Protein AF-A0A2D2GZ83-F1 (afdb_monomer_lite)

Foldseek 3Di:
DCQLAAKWKWWWQWDDPDPLRPDDIFIWMWGDDPFKIFIAGPVPPPDPPDHGQWIFGADPQFWDWIDGPPDPWIKIWGDDRQKTKIWTDDDPVCVVVVNDGIIIIIIGGPDPPPD

Structure (mmCIF, N/CA/C/O backbone):
data_AF-A0A2D2GZ83-F1
#
_entry.id   AF-A0A2D2GZ83-F1
#
loop_
_atom_site.group_PDB
_atom_site.id
_atom_site.type_symbol
_atom_site.label_atom_id
_atom_site.label_alt_id
_atom_site.label_comp_id
_atom_site.label_asym_id
_atom_site.label_entity_id
_atom_site.label_seq_id
_atom_site.pdbx_PDB_ins_code
_atom_site.Cartn_x
_atom_site.Cartn_y
_atom_site.Cartn_z
_atom_site.occupancy
_atom_site.B_iso_or_equiv
_atom_site.auth_seq_id
_atom_site.auth_comp_id
_atom_site.auth_asym_id
_atom_site.auth_atom_id
_atom_site.pdbx_PDB_model_num
ATOM 1 N N . MET A 1 1 ? -9.377 -3.705 14.916 1.00 64.06 1 MET A N 1
ATOM 2 C CA . MET A 1 1 ? -8.469 -3.242 13.836 1.00 64.06 1 MET A CA 1
ATOM 3 C C . MET A 1 1 ? -8.570 -1.742 13.522 1.00 64.06 1 MET A C 1
ATOM 5 O O . MET A 1 1 ? -7.793 -1.259 12.711 1.00 64.06 1 MET A O 1
ATOM 9 N N . ALA A 1 2 ? -9.429 -0.973 14.209 1.00 75.31 2 ALA A N 1
ATOM 10 C CA . ALA A 1 2 ? -9.688 0.436 13.897 1.00 75.31 2 ALA A CA 1
ATOM 11 C C . ALA A 1 2 ? -8.463 1.377 13.915 1.00 75.31 2 ALA A C 1
ATOM 13 O O . ALA A 1 2 ? -8.507 2.421 13.271 1.00 75.31 2 ALA A O 1
ATOM 14 N N . ARG A 1 3 ? -7.358 1.019 14.596 1.00 88.25 3 ARG A N 1
ATOM 15 C CA . ARG A 1 3 ? -6.175 1.896 14.726 1.00 88.25 3 ARG A CA 1
ATOM 16 C C . ARG A 1 3 ? -5.584 2.331 13.381 1.00 88.25 3 ARG A C 1
ATOM 18 O O . ARG A 1 3 ? -5.092 3.448 13.269 1.00 88.25 3 ARG A O 1
ATOM 25 N N . PHE A 1 4 ? -5.647 1.450 12.384 1.00 92.62 4 PHE A N 1
ATOM 26 C CA . PHE A 1 4 ? -5.091 1.675 11.050 1.00 92.62 4 PHE A CA 1
ATOM 27 C C . PHE A 1 4 ? -6.126 2.144 10.033 1.00 92.62 4 PHE A C 1
ATOM 29 O O . PHE A 1 4 ? -5.777 2.372 8.881 1.00 92.62 4 PHE A O 1
ATOM 36 N N . ASN A 1 5 ? -7.396 2.277 10.427 1.00 92.81 5 ASN A N 1
ATOM 37 C CA . ASN A 1 5 ? -8.435 2.719 9.508 1.00 92.81 5 ASN A CA 1
ATOM 38 C C . ASN A 1 5 ? -8.124 4.134 9.006 1.00 92.81 5 ASN A C 1
ATOM 40 O O . ASN A 1 5 ? -7.738 5.015 9.776 1.00 92.81 5 ASN A O 1
ATOM 44 N N . GLY A 1 6 ? -8.339 4.376 7.720 1.00 92.06 6 GLY A N 1
ATOM 45 C CA . GLY A 1 6 ? -8.116 5.685 7.124 1.00 92.06 6 GLY A CA 1
ATOM 46 C C . GLY A 1 6 ? -7.632 5.609 5.690 1.00 92.06 6 GLY A C 1
ATOM 47 O O . GLY A 1 6 ? -7.607 4.548 5.064 1.00 92.06 6 GLY A O 1
ATOM 48 N N . LEU A 1 7 ? -7.263 6.775 5.172 1.00 93.25 7 LEU A N 1
ATOM 49 C CA . LEU A 1 7 ? -6.671 6.912 3.855 1.00 93.25 7 LEU A CA 1
ATOM 50 C C . LEU A 1 7 ? -5.184 7.215 4.003 1.00 93.25 7 LEU A C 1
ATOM 52 O O . LEU A 1 7 ? -4.804 8.096 4.768 1.00 93.25 7 LEU A O 1
ATOM 56 N N . TYR A 1 8 ? -4.360 6.513 3.241 1.00 94.94 8 TYR A N 1
ATOM 57 C CA . TYR A 1 8 ? -2.934 6.773 3.117 1.00 94.94 8 TYR A CA 1
ATOM 58 C C . TYR A 1 8 ? -2.656 7.158 1.672 1.00 94.94 8 TYR A C 1
ATOM 60 O O . TYR A 1 8 ? -3.128 6.487 0.756 1.00 94.94 8 TYR A O 1
ATOM 68 N N . GLN A 1 9 ? -1.902 8.227 1.456 1.00 94.81 9 GLN A N 1
ATOM 69 C CA . GLN A 1 9 ? -1.480 8.660 0.130 1.00 94.81 9 GLN A CA 1
ATOM 70 C C . GLN A 1 9 ? 0.024 8.497 -0.002 1.00 94.81 9 GLN A C 1
ATOM 72 O O . GLN A 1 9 ? 0.782 8.782 0.924 1.00 94.81 9 GLN A O 1
ATOM 77 N N . GLY A 1 10 ? 0.452 8.037 -1.168 1.00 94.12 10 GLY A N 1
ATOM 78 C CA . GLY A 1 10 ? 1.837 7.692 -1.389 1.00 94.12 10 GLY A CA 1
ATOM 79 C C . GLY A 1 10 ? 2.203 7.534 -2.845 1.00 94.12 10 GLY A C 1
ATOM 80 O O . GLY A 1 10 ? 1.527 8.040 -3.744 1.00 94.12 10 GLY A O 1
ATOM 81 N N . GLN A 1 11 ?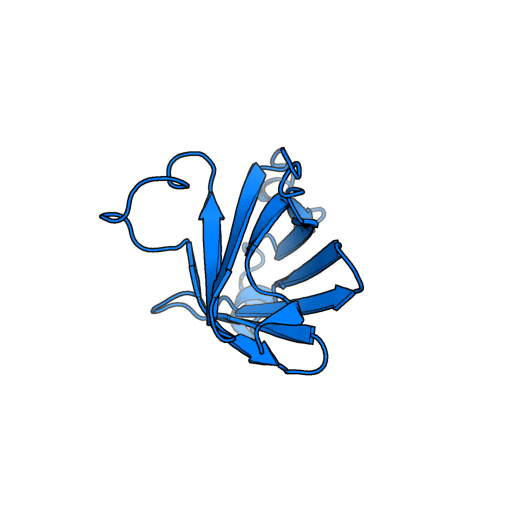 3.288 6.806 -3.062 1.00 93.56 11 GLN A N 1
ATOM 82 C CA . GLN A 1 11 ? 3.832 6.521 -4.375 1.00 93.56 11 GLN A CA 1
ATOM 83 C C . GLN A 1 11 ? 4.065 5.024 -4.561 1.00 93.56 11 GLN A C 1
ATOM 85 O O . GLN A 1 11 ? 4.542 4.336 -3.661 1.00 93.56 11 GLN A O 1
ATOM 90 N N . GLN A 1 12 ? 3.742 4.548 -5.758 1.00 91.50 12 GLN A N 1
ATOM 91 C CA . GLN A 1 12 ? 4.253 3.321 -6.340 1.00 91.50 12 GLN A CA 1
ATOM 92 C C . GLN A 1 12 ? 5.557 3.669 -7.056 1.00 91.50 12 GLN A C 1
ATOM 94 O O . GLN A 1 12 ? 5.559 4.396 -8.047 1.00 91.50 12 GLN A O 1
ATOM 99 N N . ILE A 1 13 ? 6.657 3.156 -6.536 1.00 90.69 13 ILE A N 1
ATOM 100 C CA . ILE A 1 13 ? 8.017 3.412 -6.983 1.00 90.69 13 ILE A CA 1
ATOM 101 C C . ILE A 1 13 ? 8.497 2.145 -7.694 1.00 90.69 13 ILE A C 1
ATOM 103 O O . ILE A 1 13 ? 8.534 1.085 -7.062 1.00 90.69 13 ILE A O 1
ATOM 107 N N . PRO A 1 14 ? 8.839 2.199 -8.988 1.00 87.69 14 PRO A N 1
ATOM 108 C CA . PRO A 1 14 ? 9.409 1.041 -9.655 1.00 87.69 14 PRO A CA 1
ATOM 109 C C . PRO A 1 14 ? 10.788 0.708 -9.082 1.00 87.69 14 PRO A C 1
ATOM 111 O O . PRO A 1 14 ? 11.597 1.584 -8.782 1.00 87.69 14 PRO A O 1
ATOM 114 N N . VAL A 1 15 ? 11.041 -0.587 -8.938 1.00 82.00 15 VAL A N 1
ATOM 115 C CA . VAL A 1 15 ? 12.286 -1.161 -8.442 1.00 82.00 15 VAL A CA 1
ATOM 116 C C . VAL A 1 15 ? 12.815 -2.098 -9.520 1.00 82.00 15 VAL A C 1
ATOM 118 O O . VAL A 1 15 ? 12.172 -3.084 -9.880 1.00 82.00 15 VAL A O 1
ATOM 121 N N . GLY A 1 16 ? 13.979 -1.762 -10.066 1.00 74.81 16 GLY A N 1
ATOM 122 C CA . GLY A 1 16 ? 14.624 -2.518 -11.134 1.00 74.81 16 GLY A CA 1
ATOM 123 C C . GLY A 1 16 ? 15.520 -1.628 -11.987 1.00 74.81 16 GLY A C 1
ATOM 124 O O . GLY A 1 16 ? 15.301 -0.424 -12.099 1.00 74.81 16 GLY A O 1
ATOM 125 N N . THR A 1 17 ? 16.547 -2.221 -12.587 1.00 65.94 17 THR A N 1
ATOM 126 C CA . THR A 1 17 ? 17.507 -1.519 -13.456 1.00 65.94 17 THR A CA 1
ATOM 127 C C . THR A 1 17 ? 17.154 -1.621 -14.940 1.00 65.94 17 THR A C 1
ATOM 129 O O . THR A 1 17 ? 17.714 -0.883 -15.757 1.00 65.94 17 THR A O 1
ATOM 132 N N . ALA A 1 18 ? 16.211 -2.503 -15.288 1.00 67.00 18 ALA A N 1
ATOM 133 C CA . ALA A 1 18 ? 15.743 -2.709 -16.650 1.00 67.00 18 ALA A CA 1
ATOM 134 C C . ALA A 1 18 ? 15.070 -1.442 -17.211 1.00 67.00 18 ALA A C 1
ATOM 136 O O . ALA A 1 18 ? 14.427 -0.674 -16.490 1.00 67.00 18 ALA A O 1
ATOM 137 N N . ALA A 1 19 ? 15.242 -1.196 -18.512 1.00 64.75 19 ALA A N 1
ATOM 138 C CA . ALA A 1 19 ? 14.801 0.042 -19.159 1.00 64.75 19 ALA A CA 1
ATOM 139 C C . ALA A 1 19 ? 13.278 0.257 -19.067 1.00 64.75 19 ALA A C 1
ATOM 141 O O . ALA A 1 19 ? 12.822 1.384 -18.885 1.00 64.75 19 ALA A O 1
ATOM 142 N N . ASN A 1 20 ? 12.499 -0.828 -19.098 1.00 66.38 20 ASN A N 1
ATOM 143 C CA . ASN A 1 20 ? 11.046 -0.836 -18.894 1.00 66.38 20 ASN A CA 1
ATOM 144 C C . ASN A 1 20 ? 10.615 -0.430 -17.466 1.00 66.38 20 ASN A C 1
ATOM 146 O O . ASN A 1 20 ? 9.448 -0.080 -17.267 1.00 66.38 20 ASN A O 1
ATOM 150 N N . CYS A 1 21 ? 11.541 -0.431 -16.499 1.00 66.31 21 CYS A N 1
ATOM 151 C CA . CYS A 1 21 ? 11.307 -0.094 -15.091 1.00 66.31 21 CYS A CA 1
ATOM 152 C C . CYS A 1 21 ? 11.700 1.329 -14.720 1.00 66.31 21 CYS A C 1
ATOM 154 O O . CYS A 1 21 ? 11.376 1.780 -13.628 1.00 66.31 21 CYS A O 1
ATOM 156 N N . ARG A 1 22 ? 12.302 2.090 -15.638 1.00 62.91 22 ARG A N 1
ATOM 157 C CA . ARG A 1 22 ? 12.600 3.520 -15.445 1.00 62.91 22 ARG A CA 1
ATOM 158 C C . ARG A 1 22 ? 11.361 4.410 -15.606 1.00 62.91 22 ARG A C 1
ATOM 160 O O . ARG A 1 22 ? 11.450 5.515 -16.131 1.00 62.91 22 ARG A O 1
ATOM 167 N N . LYS A 1 23 ? 10.188 3.912 -15.212 1.00 69.44 23 LYS A N 1
ATOM 168 C CA . LYS A 1 23 ? 8.955 4.703 -15.207 1.00 69.44 23 LYS A CA 1
ATOM 169 C C . LYS A 1 23 ? 8.985 5.672 -14.029 1.00 69.44 23 LYS A C 1
ATOM 171 O O . LYS A 1 23 ? 9.602 5.396 -13.003 1.00 69.44 23 LYS A O 1
ATOM 176 N N . GLU A 1 24 ? 8.321 6.810 -14.174 1.00 80.19 24 GLU A N 1
ATOM 177 C CA . GLU A 1 24 ? 8.161 7.740 -13.060 1.00 80.19 24 GLU A CA 1
ATOM 178 C C . GLU A 1 24 ? 7.319 7.103 -11.941 1.00 80.19 24 GLU A C 1
ATOM 180 O O . GLU A 1 24 ? 6.397 6.332 -12.232 1.00 80.19 24 GLU A O 1
ATOM 185 N N . PRO A 1 25 ? 7.598 7.413 -10.662 1.00 85.19 25 PRO A N 1
ATOM 186 C CA . PRO A 1 25 ? 6.734 7.011 -9.565 1.00 85.19 25 PRO A CA 1
ATOM 187 C C . PRO A 1 25 ? 5.289 7.480 -9.777 1.00 85.19 25 PRO A C 1
ATOM 189 O O . PRO A 1 25 ? 5.032 8.627 -10.143 1.00 85.19 25 PRO A O 1
ATOM 192 N N . HIS A 1 26 ? 4.325 6.604 -9.502 1.00 85.12 26 HIS A N 1
ATOM 193 C CA . HIS A 1 26 ? 2.905 6.905 -9.668 1.00 85.12 26 HIS A CA 1
ATOM 194 C C . HIS A 1 26 ? 2.234 7.141 -8.322 1.00 85.12 26 HIS A C 1
ATOM 196 O O . HIS A 1 26 ? 2.420 6.369 -7.386 1.00 85.12 26 HIS A O 1
ATOM 202 N N . THR A 1 27 ? 1.399 8.175 -8.214 1.00 90.12 27 THR A N 1
ATOM 203 C CA . THR A 1 27 ? 0.632 8.396 -6.984 1.00 90.12 27 THR A CA 1
ATOM 204 C C . THR A 1 27 ? -0.383 7.275 -6.766 1.00 90.12 27 THR A C 1
ATOM 206 O O . THR A 1 27 ? -1.142 6.911 -7.673 1.00 90.12 27 THR A O 1
ATOM 209 N N . VAL A 1 28 ? -0.423 6.771 -5.536 1.00 91.19 28 VAL A N 1
ATOM 210 C CA . VAL A 1 28 ? -1.345 5.727 -5.086 1.00 91.19 28 VAL A CA 1
ATOM 211 C C . VAL A 1 28 ? -2.004 6.101 -3.764 1.00 91.19 28 VAL A C 1
ATOM 213 O O . VAL A 1 28 ? -1.494 6.921 -3.000 1.00 91.19 28 VAL A O 1
ATOM 216 N N . TRP A 1 29 ? -3.147 5.474 -3.502 1.00 93.25 29 TRP A N 1
ATOM 217 C CA . TRP A 1 29 ? -3.910 5.613 -2.272 1.00 93.25 29 TRP A CA 1
ATOM 218 C C . TRP A 1 29 ? -4.216 4.237 -1.707 1.00 93.25 29 TRP A C 1
ATOM 220 O O . TRP A 1 29 ? -4.668 3.353 -2.435 1.00 93.25 29 TRP A O 1
ATOM 230 N N . PHE A 1 30 ? -4.027 4.095 -0.403 1.00 93.62 30 PHE A N 1
ATOM 231 C CA . PHE A 1 30 ? -4.492 2.951 0.359 1.00 93.62 30 PHE A CA 1
ATOM 232 C C . PHE A 1 30 ? -5.693 3.381 1.180 1.00 93.62 30 PHE A C 1
ATOM 234 O O . PHE A 1 30 ? -5.622 4.356 1.930 1.00 93.62 30 PHE A O 1
ATOM 241 N N . ARG A 1 31 ? -6.794 2.653 1.055 1.00 93.50 31 ARG A N 1
ATOM 242 C CA . ARG A 1 31 ? -7.944 2.795 1.942 1.00 93.50 31 ARG A CA 1
ATOM 243 C C . ARG A 1 31 ? -7.990 1.595 2.863 1.00 93.50 31 ARG A C 1
ATOM 245 O O . ARG A 1 31 ? -8.062 0.468 2.387 1.00 93.50 31 ARG A O 1
ATOM 252 N N . ILE A 1 32 ? -7.977 1.855 4.163 1.00 93.81 32 ILE A N 1
ATOM 253 C CA . ILE A 1 32 ? -8.005 0.823 5.195 1.00 93.81 32 ILE A CA 1
ATOM 254 C C . ILE A 1 32 ? -9.301 0.948 5.975 1.00 93.81 32 ILE A C 1
ATOM 256 O O . ILE A 1 32 ? -9.610 2.020 6.507 1.00 93.81 32 ILE A O 1
ATOM 260 N N . ARG A 1 33 ? -10.062 -0.140 6.041 1.00 93.12 33 ARG A N 1
ATOM 261 C CA . ARG A 1 33 ? -11.306 -0.202 6.802 1.00 93.12 33 ARG A CA 1
ATOM 262 C C . ARG A 1 33 ? -11.499 -1.598 7.365 1.00 93.12 33 ARG A C 1
ATOM 264 O O . ARG A 1 33 ? -11.591 -2.563 6.620 1.00 93.12 33 ARG A O 1
ATOM 271 N N . ASP A 1 34 ? -11.564 -1.676 8.687 1.00 91.94 34 ASP A N 1
ATOM 272 C CA . ASP A 1 34 ? -11.901 -2.892 9.433 1.00 91.94 34 ASP A CA 1
ATOM 273 C C . ASP A 1 34 ? -10.956 -4.062 9.117 1.00 91.94 34 ASP A C 1
ATOM 275 O O . ASP A 1 34 ? -11.356 -5.217 9.052 1.00 91.94 34 ASP A O 1
ATOM 279 N N . GLY A 1 35 ? -9.671 -3.739 8.928 1.00 92.19 35 GLY A N 1
ATOM 280 C CA . GLY A 1 35 ? -8.633 -4.711 8.579 1.00 92.19 35 GLY A CA 1
ATOM 281 C C . GLY A 1 35 ? -8.537 -5.038 7.094 1.00 92.19 35 GLY A C 1
ATOM 282 O O . GLY A 1 35 ? -7.600 -5.724 6.708 1.00 92.19 35 GLY A O 1
ATOM 283 N N . LEU A 1 36 ? -9.442 -4.532 6.257 1.00 94.38 36 LEU A N 1
ATOM 284 C CA . LEU A 1 36 ? -9.346 -4.642 4.805 1.00 94.38 36 LEU A CA 1
ATOM 285 C C . LEU A 1 36 ? -8.552 -3.470 4.242 1.00 94.38 36 LEU A C 1
ATOM 287 O O . LEU A 1 36 ? -8.708 -2.333 4.696 1.00 94.38 36 LEU A O 1
ATOM 291 N N . VAL A 1 37 ? -7.728 -3.747 3.238 1.00 93.94 37 VAL A N 1
ATOM 292 C CA . VAL A 1 37 ? -6.930 -2.749 2.529 1.00 93.94 37 VAL A CA 1
ATOM 293 C C . VAL A 1 37 ? -7.316 -2.744 1.048 1.00 93.94 37 VAL A C 1
ATOM 295 O O . VAL A 1 37 ? -7.447 -3.796 0.424 1.00 93.94 37 VAL A O 1
ATOM 298 N N . GLU A 1 38 ? -7.466 -1.559 0.469 1.00 93.62 38 GLU A N 1
ATOM 299 C CA . GLU A 1 38 ? -7.639 -1.350 -0.970 1.00 93.62 38 GLU A CA 1
ATOM 300 C C . GLU A 1 38 ? -6.524 -0.439 -1.484 1.00 93.62 38 GLU A C 1
ATOM 302 O O . GLU A 1 38 ? -6.393 0.690 -1.011 1.00 93.62 38 GLU A O 1
ATOM 307 N N . LEU A 1 39 ? -5.765 -0.887 -2.482 1.00 91.81 39 LEU A N 1
ATOM 308 C CA . LEU A 1 39 ? -4.806 -0.069 -3.224 1.00 91.81 39 LEU A CA 1
ATOM 309 C C . LEU A 1 39 ? -5.465 0.488 -4.491 1.00 91.81 39 LEU A C 1
ATOM 311 O O . LEU A 1 39 ? -5.993 -0.256 -5.318 1.00 91.81 39 LEU A O 1
ATOM 315 N N . ARG A 1 40 ? -5.404 1.807 -4.677 1.00 89.38 40 ARG A N 1
ATOM 316 C CA . ARG A 1 40 ? -5.982 2.537 -5.814 1.00 89.38 40 ARG A CA 1
ATOM 317 C C . ARG A 1 40 ? -4.962 3.505 -6.416 1.00 89.38 40 ARG A C 1
ATOM 319 O O . ARG A 1 40 ? -4.090 4.013 -5.719 1.00 89.38 40 ARG A O 1
ATOM 326 N N . THR A 1 41 ? -5.089 3.806 -7.706 1.00 83.19 41 THR A N 1
ATOM 327 C CA . THR A 1 41 ? -4.286 4.835 -8.399 1.00 83.19 41 THR A CA 1
ATOM 328 C C . THR A 1 41 ? -5.071 6.143 -8.574 1.00 83.19 41 THR A C 1
ATOM 330 O O . THR A 1 41 ? -6.280 6.193 -8.338 1.00 83.19 41 THR A O 1
ATOM 333 N N . SER A 1 42 ? -4.388 7.219 -8.987 1.00 70.00 42 SER A N 1
ATOM 334 C CA . SER A 1 42 ? -4.915 8.603 -9.040 1.0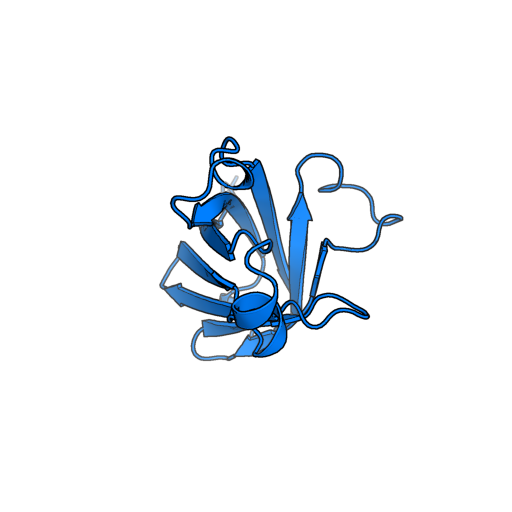0 70.00 42 SER A CA 1
ATOM 335 C C . SER A 1 42 ? -6.173 8.779 -9.863 1.00 70.00 42 SER A C 1
ATOM 337 O O . SER A 1 42 ? -7.086 9.491 -9.447 1.00 70.00 42 SER A O 1
ATOM 339 N N . ARG A 1 43 ? -6.262 8.066 -10.982 1.00 64.31 43 ARG A N 1
ATOM 340 C CA . ARG A 1 43 ? -7.442 8.066 -11.847 1.00 64.31 43 ARG A CA 1
ATOM 341 C C . ARG A 1 43 ? -8.692 7.493 -11.155 1.00 64.31 43 ARG A C 1
ATOM 343 O O . ARG A 1 43 ? -9.788 7.659 -11.671 1.00 64.31 43 ARG A O 1
ATOM 350 N N . HIS A 1 44 ? -8.548 6.828 -10.002 1.00 62.78 44 HIS A N 1
ATOM 351 C CA . HIS A 1 44 ? -9.545 5.885 -9.481 1.00 62.78 44 HIS A CA 1
ATOM 352 C C . HIS A 1 44 ? -9.851 6.037 -7.976 1.00 62.78 44 HIS A C 1
ATOM 354 O O . HIS A 1 44 ? -10.541 5.199 -7.388 1.00 62.78 44 HIS A O 1
ATOM 360 N N . ARG A 1 45 ? -9.357 7.096 -7.318 1.00 61.50 45 ARG A N 1
ATOM 361 C CA . ARG A 1 45 ? -9.457 7.24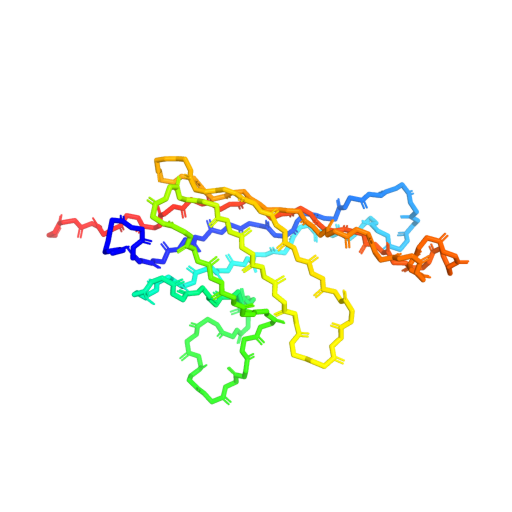2 -5.851 1.00 61.50 45 ARG A CA 1
ATOM 362 C C . ARG A 1 45 ? -10.883 7.482 -5.316 1.00 61.50 45 ARG A C 1
ATOM 364 O O . ARG A 1 45 ? -11.147 7.136 -4.171 1.00 61.50 45 ARG A O 1
ATOM 371 N N . HIS A 1 46 ? -11.795 8.040 -6.125 1.00 61.50 46 HIS A N 1
ATOM 372 C CA . HIS A 1 46 ? -13.178 8.377 -5.722 1.00 61.50 46 HIS A CA 1
ATOM 373 C C . HIS A 1 46 ? -14.266 7.517 -6.384 1.00 61.50 46 HIS A C 1
ATOM 375 O O . HIS A 1 46 ? -15.435 7.633 -6.026 1.00 61.50 46 HIS A O 1
ATOM 381 N N . SER A 1 47 ? -13.917 6.655 -7.344 1.00 60.81 47 SER A N 1
ATOM 382 C CA . SER A 1 47 ? -14.914 5.853 -8.056 1.00 60.81 47 SER A CA 1
ATOM 383 C C . SER A 1 47 ? -15.223 4.572 -7.285 1.00 60.81 47 SER A C 1
ATOM 385 O O . SER A 1 47 ? -14.396 3.662 -7.218 1.00 60.81 47 SER A O 1
ATOM 387 N N . ALA A 1 48 ? -16.428 4.486 -6.719 1.00 58.88 48 ALA A N 1
ATOM 388 C CA . ALA A 1 48 ? -16.956 3.243 -6.151 1.00 58.88 48 ALA A CA 1
ATOM 389 C C . ALA A 1 48 ? -17.226 2.171 -7.228 1.00 58.88 48 ALA A C 1
ATOM 391 O O . ALA A 1 48 ? -17.335 0.995 -6.905 1.00 58.88 48 ALA A O 1
ATOM 392 N N . VAL A 1 49 ? -17.310 2.579 -8.500 1.00 58.41 49 VAL A N 1
ATOM 393 C CA . VAL A 1 49 ? -17.641 1.712 -9.642 1.00 58.41 49 VAL A CA 1
ATOM 394 C C . VAL A 1 49 ? -16.417 0.947 -10.153 1.00 58.41 49 VAL A C 1
ATOM 396 O O . VAL A 1 49 ? -16.555 -0.129 -10.729 1.00 58.41 49 VAL A O 1
ATOM 399 N N . GLN A 1 50 ? -15.206 1.470 -9.947 1.00 63.94 50 GLN A N 1
ATOM 400 C CA . GLN A 1 50 ? -13.992 0.823 -10.440 1.00 63.94 50 GLN A CA 1
ATOM 401 C C . GLN A 1 50 ? -13.280 0.006 -9.369 1.00 63.94 50 GLN A C 1
ATOM 403 O O . GLN A 1 50 ? -13.066 0.460 -8.241 1.00 63.94 50 GLN A O 1
ATOM 408 N N . ARG A 1 51 ? -12.901 -1.215 -9.770 1.00 72.38 51 ARG A N 1
ATOM 409 C CA . ARG A 1 51 ? -12.229 -2.189 -8.911 1.00 72.38 51 ARG A CA 1
ATOM 410 C C . ARG A 1 51 ? -10.862 -1.645 -8.468 1.00 72.38 51 ARG A C 1
ATOM 412 O O . ARG A 1 51 ? -10.147 -1.064 -9.289 1.00 72.38 51 ARG A O 1
ATOM 419 N N . PRO A 1 52 ? -10.496 -1.812 -7.188 1.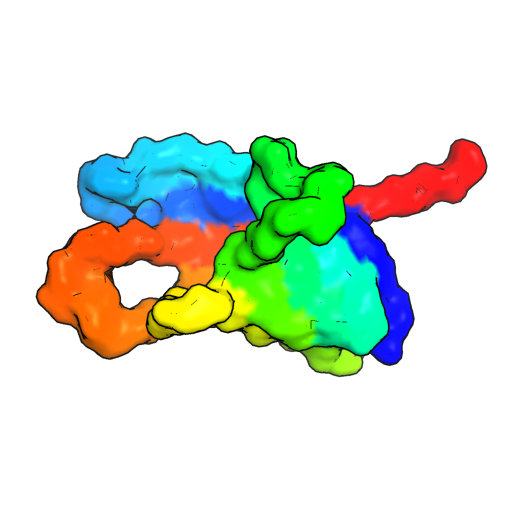00 81.06 52 PRO A N 1
ATOM 420 C CA . PRO A 1 52 ? -9.152 -1.506 -6.709 1.00 81.06 52 PRO A CA 1
ATOM 421 C C . PRO A 1 52 ? -8.086 -2.289 -7.490 1.00 81.06 52 PRO A C 1
ATOM 423 O O . PRO A 1 52 ? -8.354 -3.344 -8.061 1.00 81.06 52 PRO A O 1
ATOM 426 N N . VAL A 1 53 ? -6.863 -1.755 -7.521 1.00 85.69 53 VAL A N 1
ATOM 427 C CA . VAL A 1 53 ? -5.720 -2.369 -8.219 1.00 85.69 53 VAL A CA 1
ATOM 428 C C . VAL A 1 53 ? -5.259 -3.632 -7.496 1.00 85.69 53 VAL A C 1
ATOM 430 O O . VAL A 1 53 ? -4.925 -4.622 -8.142 1.00 85.69 53 VAL A O 1
ATOM 433 N N . MET A 1 54 ? -5.244 -3.578 -6.165 1.00 89.44 54 MET A N 1
ATOM 434 C CA . MET A 1 54 ? -5.013 -4.711 -5.272 1.00 89.44 54 MET A CA 1
ATOM 435 C C . MET A 1 54 ? -5.905 -4.563 -4.046 1.00 89.44 54 MET A C 1
ATOM 437 O O . MET A 1 54 ? -6.239 -3.446 -3.637 1.00 89.44 54 MET A O 1
ATOM 441 N N . THR A 1 55 ? -6.244 -5.686 -3.437 1.00 92.88 55 THR A N 1
ATOM 442 C CA . THR A 1 55 ? -6.960 -5.750 -2.164 1.00 92.88 55 THR A CA 1
ATOM 443 C C . THR A 1 55 ? -6.229 -6.666 -1.217 1.00 92.88 55 THR A C 1
ATOM 445 O O . THR A 1 55 ? -5.448 -7.507 -1.640 1.00 92.88 55 THR A O 1
ATOM 448 N N . GLY A 1 56 ? -6.498 -6.548 0.070 1.00 93.69 56 GLY A N 1
ATOM 449 C CA . GLY A 1 56 ? -5.977 -7.515 1.015 1.00 93.69 56 GLY A CA 1
ATOM 450 C C . GLY A 1 56 ? -6.286 -7.133 2.442 1.00 93.69 56 GLY A C 1
ATOM 451 O O . GLY A 1 56 ? -7.349 -6.574 2.723 1.00 93.69 56 GLY A O 1
ATOM 452 N N . THR A 1 57 ? -5.366 -7.446 3.345 1.00 95.12 57 THR A N 1
ATOM 453 C CA . THR A 1 57 ? -5.613 -7.357 4.782 1.00 95.12 57 THR A CA 1
ATOM 454 C C . THR A 1 57 ? -4.486 -6.672 5.534 1.00 95.12 57 THR A C 1
ATOM 456 O O . THR A 1 57 ? -3.337 -6.635 5.090 1.00 95.12 57 THR A O 1
ATOM 459 N N . VAL A 1 58 ? -4.843 -6.124 6.695 1.00 95.38 58 VAL A N 1
ATOM 460 C CA . VAL A 1 58 ? -3.926 -5.561 7.679 1.00 95.38 58 VAL A CA 1
ATOM 461 C C . VAL A 1 58 ? -4.125 -6.278 9.004 1.00 95.38 58 VAL A C 1
ATOM 463 O O . VAL A 1 58 ? -5.230 -6.288 9.550 1.00 95.38 58 VAL A O 1
ATOM 466 N N . THR A 1 59 ? -3.058 -6.852 9.551 1.00 94.75 59 THR A N 1
ATOM 467 C CA . THR A 1 59 ? -3.102 -7.525 10.854 1.00 94.75 59 THR A CA 1
ATOM 468 C C . THR A 1 59 ? -3.242 -6.506 11.993 1.00 94.75 59 THR A C 1
ATOM 470 O O . THR A 1 59 ? -2.935 -5.319 11.828 1.00 94.75 59 THR A O 1
ATOM 473 N N . PRO A 1 60 ? -3.634 -6.928 13.210 1.00 93.00 60 PRO A N 1
ATOM 474 C CA . PRO A 1 60 ? -3.632 -6.041 14.375 1.00 93.00 60 PRO A CA 1
ATOM 475 C C . PRO A 1 60 ? -2.254 -5.421 14.669 1.00 93.00 60 PRO A C 1
ATOM 477 O O . PRO A 1 60 ? -2.179 -4.309 15.193 1.00 93.00 60 PRO A O 1
ATOM 480 N N . HIS A 1 61 ? -1.169 -6.099 14.281 1.00 93.88 61 HIS A N 1
ATOM 481 C CA . HIS A 1 61 ? 0.211 -5.638 14.455 1.00 93.88 61 HIS A CA 1
ATOM 482 C C . HIS A 1 61 ? 0.709 -4.745 13.313 1.00 93.88 61 HIS A C 1
ATOM 484 O O . HIS A 1 61 ? 1.764 -4.119 13.451 1.00 93.88 61 HIS A O 1
ATOM 490 N N . GLY A 1 62 ? -0.081 -4.599 12.249 1.00 94.12 62 GLY A N 1
ATOM 491 C CA . GLY A 1 62 ? 0.188 -3.709 11.127 1.00 94.12 62 GLY A CA 1
ATOM 492 C C . GLY A 1 62 ? 0.895 -4.362 9.960 1.00 94.12 62 GLY A C 1
ATOM 493 O O . GLY A 1 62 ? 1.306 -3.624 9.076 1.00 94.12 62 GLY A O 1
ATOM 494 N N . GLU A 1 63 ? 1.060 -5.686 9.929 1.00 97.25 63 GLU A N 1
ATOM 495 C CA . GLU A 1 63 ? 1.493 -6.342 8.693 1.00 97.25 63 GLU A CA 1
ATOM 496 C C . GLU A 1 63 ? 0.420 -6.177 7.618 1.00 97.25 63 GLU A C 1
ATOM 498 O O . GLU A 1 63 ? -0.772 -6.240 7.915 1.00 97.25 63 GLU A O 1
ATOM 503 N N . ILE A 1 64 ? 0.853 -5.977 6.378 1.00 95.75 64 ILE A N 1
ATOM 504 C CA . ILE A 1 64 ? -0.008 -5.857 5.205 1.00 95.75 64 ILE A CA 1
ATOM 505 C C . ILE A 1 64 ? 0.270 -7.027 4.276 1.00 95.75 64 ILE A C 1
ATOM 507 O O . ILE A 1 64 ? 1.429 -7.311 3.973 1.00 95.75 64 ILE A O 1
ATOM 511 N N . ALA A 1 65 ? -0.799 -7.626 3.765 1.00 94.81 65 ALA A N 1
ATOM 512 C CA . ALA A 1 65 ? -0.770 -8.503 2.606 1.00 94.81 65 ALA A CA 1
ATOM 513 C C . ALA A 1 65 ? -1.751 -7.966 1.560 1.00 94.81 65 ALA A C 1
ATOM 515 O O . ALA A 1 65 ? -2.874 -7.598 1.899 1.00 94.81 65 ALA A O 1
ATOM 516 N N . LEU A 1 66 ? -1.308 -7.892 0.309 1.00 93.38 66 LEU A N 1
ATOM 517 C CA . LEU A 1 66 ? -2.048 -7.413 -0.852 1.00 93.38 66 LEU A CA 1
ATOM 518 C C . LEU A 1 66 ? -1.976 -8.465 -1.953 1.00 93.38 66 LEU A C 1
ATOM 520 O O . LEU A 1 66 ? -0.892 -8.941 -2.289 1.00 93.38 66 LEU A O 1
ATOM 524 N N . ASP A 1 67 ? -3.111 -8.721 -2.578 1.00 89.94 67 ASP A N 1
ATOM 525 C CA . ASP A 1 67 ? -3.261 -9.578 -3.739 1.00 89.94 67 ASP A CA 1
ATOM 526 C C . ASP A 1 67 ? -4.011 -8.807 -4.829 1.00 89.94 67 ASP A C 1
ATOM 528 O O . ASP A 1 67 ? -4.942 -8.033 -4.575 1.00 89.94 67 ASP A O 1
ATOM 532 N N . ARG A 1 68 ? -3.596 -9.003 -6.077 1.00 81.62 68 ARG A N 1
ATOM 533 C CA . ARG A 1 68 ? -4.349 -8.522 -7.232 1.00 81.62 68 ARG A CA 1
ATOM 534 C C . ARG A 1 68 ? -5.293 -9.620 -7.703 1.00 81.62 68 ARG A C 1
ATOM 536 O O . ARG A 1 68 ? -4.823 -10.676 -8.122 1.00 81.62 68 ARG A O 1
ATOM 543 N N . ASP A 1 69 ? -6.595 -9.331 -7.712 1.00 69.50 69 ASP A N 1
ATOM 544 C CA . ASP A 1 69 ? -7.633 -10.231 -8.229 1.00 69.50 69 ASP A CA 1
ATOM 545 C C . ASP A 1 69 ? -7.213 -10.864 -9.568 1.00 69.50 69 ASP A C 1
ATOM 547 O O . ASP A 1 69 ? -6.991 -10.164 -10.561 1.00 69.50 69 ASP A O 1
ATOM 551 N N . GLY A 1 70 ? -7.104 -12.196 -9.588 1.00 59.59 70 GLY A N 1
ATOM 552 C CA . GLY A 1 70 ? -6.831 -12.976 -10.797 1.00 59.59 70 GLY A CA 1
ATOM 553 C C . GLY A 1 70 ? -5.402 -12.884 -11.345 1.00 59.59 70 GLY A C 1
ATOM 554 O O . GLY A 1 70 ? -5.185 -13.273 -12.490 1.00 59.59 70 GLY A O 1
ATOM 555 N N . SER A 1 71 ? -4.424 -12.386 -10.577 1.00 64.62 71 SER A N 1
ATOM 556 C CA . SER A 1 71 ? -3.014 -12.405 -10.990 1.00 64.62 71 SER A CA 1
ATOM 557 C C . SER A 1 71 ? -2.083 -12.901 -9.886 1.00 64.62 71 SER A C 1
ATOM 559 O O . SER A 1 71 ? -2.387 -12.774 -8.705 1.00 64.62 71 SER A O 1
ATOM 561 N N . GLU A 1 72 ? -0.904 -13.393 -10.267 1.00 68.69 72 GLU A N 1
ATOM 562 C CA . GLU A 1 72 ? 0.135 -13.796 -9.312 1.00 68.69 72 GLU A CA 1
ATOM 563 C C . GLU A 1 72 ? 0.777 -12.610 -8.566 1.00 68.69 72 GLU A C 1
ATOM 565 O O . GLU A 1 72 ? 1.539 -12.824 -7.627 1.00 68.69 72 GLU A O 1
ATOM 570 N N . ARG A 1 73 ? 0.498 -11.353 -8.948 1.00 73.25 73 ARG A N 1
ATOM 571 C CA . ARG A 1 73 ? 1.084 -10.188 -8.273 1.00 73.25 73 ARG A CA 1
ATOM 572 C C . ARG A 1 73 ? 0.554 -10.042 -6.850 1.00 73.25 73 ARG A C 1
ATOM 574 O O . ARG A 1 73 ? -0.621 -9.735 -6.640 1.00 73.25 73 ARG A O 1
ATOM 581 N N . ARG A 1 74 ? 1.479 -10.165 -5.901 1.00 87.94 74 ARG A N 1
ATOM 582 C CA . ARG A 1 74 ? 1.271 -9.938 -4.471 1.00 87.94 74 ARG A CA 1
ATOM 583 C C . ARG A 1 74 ? 2.190 -8.842 -3.975 1.00 87.94 74 ARG A C 1
ATOM 585 O O . ARG A 1 74 ? 3.280 -8.672 -4.516 1.00 87.94 74 ARG A O 1
ATOM 592 N N . ALA A 1 75 ? 1.795 -8.147 -2.920 1.00 90.81 75 ALA A N 1
ATOM 593 C CA . ALA A 1 75 ? 2.682 -7.271 -2.173 1.00 90.81 75 ALA A CA 1
ATOM 594 C C . ALA A 1 75 ? 2.524 -7.500 -0.670 1.00 90.81 75 ALA A C 1
ATOM 596 O O . ALA A 1 75 ? 1.435 -7.798 -0.187 1.00 90.81 75 ALA A O 1
ATOM 597 N N . ALA A 1 76 ? 3.611 -7.347 0.076 1.00 94.62 76 ALA A N 1
ATOM 598 C CA . ALA A 1 76 ? 3.587 -7.420 1.530 1.00 94.62 76 ALA A CA 1
ATOM 599 C C . ALA A 1 76 ? 4.335 -6.247 2.144 1.00 94.62 76 ALA A C 1
ATOM 601 O O . ALA A 1 76 ? 5.216 -5.653 1.521 1.00 94.62 76 ALA A O 1
ATOM 602 N N . GLY A 1 77 ? 3.955 -5.891 3.364 1.00 96.50 77 GLY A N 1
ATOM 603 C CA . GLY A 1 77 ? 4.406 -4.651 3.963 1.00 96.50 77 GLY A CA 1
ATOM 604 C C . GLY A 1 77 ? 4.049 -4.492 5.426 1.00 96.50 77 GLY A C 1
ATOM 605 O O . GLY A 1 77 ? 3.629 -5.438 6.095 1.00 96.50 77 GLY A O 1
ATOM 606 N N . ARG A 1 78 ? 4.204 -3.266 5.922 1.00 97.31 78 ARG A N 1
ATOM 607 C CA . ARG A 1 78 ? 3.842 -2.898 7.285 1.00 97.31 78 ARG A CA 1
ATOM 608 C C . ARG A 1 78 ? 3.337 -1.462 7.375 1.00 97.31 78 ARG A C 1
ATOM 610 O O . ARG A 1 78 ? 3.767 -0.586 6.628 1.00 97.31 78 ARG A O 1
ATOM 617 N N . ILE A 1 79 ? 2.476 -1.217 8.355 1.00 96.50 79 ILE A N 1
ATOM 618 C CA . ILE A 1 79 ? 2.144 0.112 8.860 1.00 96.50 79 ILE A CA 1
ATOM 619 C C . ILE A 1 79 ? 2.890 0.346 10.174 1.00 96.50 79 ILE A C 1
ATOM 621 O O . ILE A 1 79 ? 2.680 -0.371 11.157 1.00 96.50 79 ILE A O 1
ATOM 625 N N . ALA A 1 80 ? 3.748 1.362 10.191 1.00 94.38 80 ALA A N 1
ATOM 626 C CA . ALA A 1 80 ? 4.472 1.832 11.364 1.00 94.38 80 ALA A CA 1
ATOM 627 C C . ALA A 1 80 ? 4.089 3.294 11.638 1.00 94.38 80 ALA A C 1
ATOM 629 O O . ALA A 1 80 ? 4.449 4.201 10.884 1.00 94.38 80 ALA A O 1
ATOM 630 N N . GLY A 1 81 ? 3.321 3.519 12.709 1.00 90.38 81 GLY A N 1
ATOM 631 C CA . GLY A 1 81 ? 2.702 4.819 12.976 1.00 90.38 81 GLY A CA 1
ATOM 632 C C . GLY A 1 81 ? 1.777 5.227 11.827 1.00 90.38 81 GLY A C 1
ATOM 633 O O . GLY A 1 81 ? 0.883 4.469 11.450 1.00 90.38 81 GLY A O 1
ATOM 634 N N . ASP A 1 82 ? 2.035 6.394 11.242 1.00 93.44 82 ASP A N 1
ATOM 635 C CA . ASP A 1 82 ? 1.295 6.911 10.087 1.00 93.44 82 ASP A CA 1
ATOM 636 C C . ASP A 1 82 ? 1.927 6.550 8.738 1.00 93.44 82 ASP A C 1
ATOM 638 O O . ASP A 1 82 ? 1.450 7.005 7.703 1.00 93.44 82 ASP A O 1
ATOM 642 N N . ARG A 1 83 ? 2.986 5.734 8.705 1.00 96.38 83 ARG A N 1
ATOM 643 C CA . ARG A 1 83 ? 3.619 5.312 7.450 1.00 96.38 83 ARG A CA 1
ATOM 644 C C . ARG A 1 83 ? 3.243 3.891 7.081 1.00 96.38 83 ARG A C 1
ATOM 646 O O . ARG A 1 83 ? 3.292 2.998 7.919 1.00 96.38 83 ARG A O 1
ATOM 653 N N . LEU A 1 84 ? 2.918 3.700 5.813 1.00 96.94 84 LEU A N 1
ATOM 654 C CA . LEU A 1 84 ? 2.674 2.420 5.174 1.00 96.94 84 LEU A CA 1
ATOM 655 C C . LEU A 1 84 ? 3.783 2.181 4.155 1.00 96.94 84 LEU A C 1
ATOM 657 O O . LEU A 1 84 ? 3.978 3.000 3.259 1.00 96.94 84 LEU A O 1
ATOM 661 N N . SER A 1 85 ? 4.460 1.046 4.264 1.00 97.06 85 SER A N 1
ATOM 662 C CA . SER A 1 85 ? 5.392 0.565 3.249 1.00 97.06 85 SER A CA 1
ATOM 663 C C . SER A 1 85 ? 5.002 -0.843 2.821 1.00 97.06 85 SER A C 1
ATOM 665 O O . SER A 1 85 ? 4.593 -1.654 3.648 1.00 97.06 85 SER A O 1
ATOM 667 N N . ALA A 1 86 ? 5.092 -1.143 1.529 1.00 96.12 86 ALA A N 1
ATOM 668 C CA . ALA A 1 86 ? 4.882 -2.484 0.989 1.00 96.12 86 ALA A CA 1
ATOM 669 C C . ALA A 1 86 ? 5.755 -2.704 -0.248 1.00 96.12 86 ALA A C 1
ATOM 671 O O . ALA A 1 86 ? 6.105 -1.751 -0.934 1.00 96.12 86 ALA A O 1
ATOM 672 N N . ALA A 1 87 ? 6.095 -3.943 -0.571 1.00 93.06 87 ALA A N 1
ATOM 673 C CA . ALA A 1 87 ? 6.840 -4.285 -1.777 1.00 93.06 87 ALA A CA 1
ATOM 674 C C . ALA A 1 87 ? 6.189 -5.472 -2.479 1.00 93.06 87 ALA A C 1
ATOM 676 O O . ALA A 1 87 ? 5.665 -6.369 -1.815 1.00 93.06 87 ALA A O 1
ATOM 677 N N . GLU A 1 88 ? 6.212 -5.469 -3.813 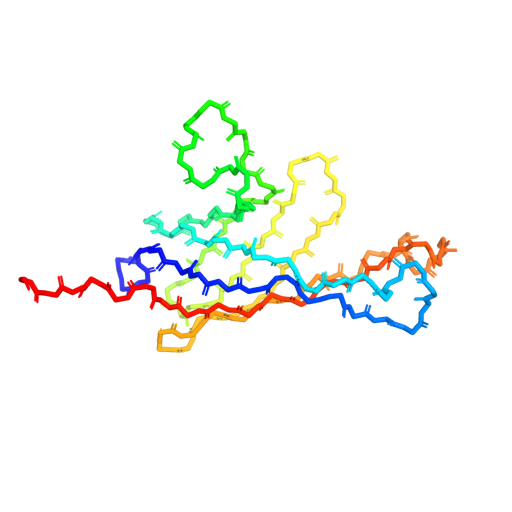1.00 89.75 88 GLU A N 1
ATOM 678 C CA . GLU A 1 88 ? 5.791 -6.633 -4.586 1.00 89.75 88 GLU A CA 1
ATOM 679 C C . GLU A 1 88 ? 6.677 -7.833 -4.247 1.00 89.75 88 GLU A C 1
ATOM 681 O O . GLU A 1 88 ? 7.904 -7.731 -4.211 1.00 89.75 88 GLU A O 1
ATOM 686 N N . ILE A 1 89 ? 6.036 -8.967 -3.979 1.00 85.38 89 ILE A N 1
ATOM 687 C CA . ILE A 1 89 ? 6.709 -10.240 -3.767 1.00 85.38 89 ILE A CA 1
ATOM 688 C C . ILE A 1 89 ? 6.983 -10.818 -5.158 1.00 85.38 89 ILE A C 1
ATOM 690 O O . ILE A 1 89 ? 6.026 -11.034 -5.911 1.00 85.38 89 ILE A O 1
ATOM 694 N N . PRO A 1 90 ? 8.250 -11.080 -5.520 1.00 70.56 90 PRO A N 1
ATOM 695 C CA . PRO A 1 90 ? 8.568 -11.719 -6.786 1.00 70.56 90 PRO A CA 1
ATOM 696 C C . PRO A 1 90 ? 7.869 -13.075 -6.867 1.00 70.56 90 PRO A C 1
ATOM 698 O O . PRO A 1 90 ? 8.002 -13.900 -5.962 1.00 70.56 90 PRO A O 1
ATOM 701 N N . THR A 1 91 ? 7.136 -13.326 -7.949 1.00 65.06 91 THR A N 1
ATOM 702 C CA . THR A 1 91 ? 6.657 -14.679 -8.231 1.00 65.06 91 THR A CA 1
ATOM 703 C C . THR A 1 91 ? 7.702 -15.432 -9.033 1.00 65.06 91 THR A C 1
ATOM 705 O O . THR A 1 91 ? 8.472 -14.842 -9.795 1.00 65.06 91 THR A O 1
ATOM 708 N N . VAL A 1 92 ? 7.738 -16.751 -8.851 1.00 58.16 92 VAL A N 1
ATOM 709 C CA . VAL A 1 92 ? 8.729 -17.646 -9.471 1.00 58.16 92 VAL A CA 1
ATOM 710 C C . VAL A 1 92 ? 8.755 -17.480 -11.003 1.00 58.16 92 VAL A C 1
ATOM 712 O O . VAL A 1 92 ? 9.818 -17.552 -11.610 1.00 58.16 92 VAL A O 1
ATOM 715 N N . ASN A 1 93 ? 7.615 -17.127 -11.610 1.00 51.94 93 ASN A N 1
ATOM 716 C CA . ASN A 1 93 ? 7.471 -16.879 -13.049 1.00 51.94 93 ASN A CA 1
ATOM 717 C C . ASN A 1 93 ? 7.946 -15.483 -13.504 1.00 51.94 93 ASN A C 1
ATOM 719 O O . ASN A 1 93 ? 8.409 -15.317 -14.635 1.00 51.94 93 ASN A O 1
ATOM 723 N N . ALA A 1 94 ? 7.874 -14.465 -12.639 1.00 51.69 94 ALA A N 1
ATOM 724 C CA . ALA A 1 94 ? 8.356 -13.117 -12.958 1.00 51.69 94 ALA A CA 1
ATOM 725 C C . ALA A 1 94 ? 9.893 -13.062 -13.028 1.00 51.69 94 ALA A C 1
ATOM 727 O O . ALA A 1 94 ? 10.452 -12.324 -13.836 1.00 51.69 94 ALA A O 1
ATOM 728 N N . ALA A 1 95 ? 10.572 -13.895 -12.231 1.00 50.34 95 ALA A N 1
ATOM 729 C CA . ALA A 1 95 ? 12.024 -14.061 -12.289 1.00 50.34 95 ALA A CA 1
ATOM 730 C C . ALA A 1 95 ? 12.499 -14.752 -13.584 1.00 50.34 95 ALA A C 1
ATOM 732 O O . ALA A 1 95 ? 13.620 -14.516 -14.023 1.00 50.34 95 ALA A O 1
ATOM 733 N N . GLN A 1 96 ? 11.651 -15.581 -14.205 1.00 45.53 96 GLN A N 1
ATOM 734 C CA . GLN A 1 96 ? 11.987 -16.345 -15.414 1.00 45.53 96 GLN A CA 1
ATOM 735 C C . GLN A 1 96 ? 11.753 -15.569 -16.715 1.00 45.53 96 GLN A C 1
ATOM 737 O O . GLN A 1 96 ? 12.421 -15.830 -17.710 1.00 45.53 96 GLN A O 1
ATOM 742 N N . THR A 1 97 ? 10.819 -14.617 -16.717 1.00 47.25 97 THR A N 1
ATOM 743 C CA . THR A 1 97 ? 10.451 -13.847 -17.918 1.00 47.25 97 THR A CA 1
ATOM 744 C C . THR A 1 97 ? 11.195 -12.520 -18.050 1.00 47.25 97 THR A C 1
ATOM 746 O O . THR A 1 97 ? 11.138 -11.910 -19.108 1.00 47.25 97 THR A O 1
ATOM 749 N N . GLY A 1 98 ? 11.896 -12.047 -17.010 1.00 49.38 98 GLY A N 1
ATOM 750 C CA . GLY A 1 98 ? 12.716 -10.823 -17.056 1.00 49.38 98 GLY A CA 1
ATOM 751 C C . GLY A 1 98 ? 11.946 -9.507 -17.275 1.00 49.38 98 GLY A C 1
ATOM 752 O O . GLY A 1 98 ? 12.530 -8.431 -17.174 1.00 49.38 98 GLY A O 1
ATOM 753 N N . ASP A 1 99 ? 10.636 -9.578 -17.518 1.00 52.97 99 ASP A N 1
ATOM 754 C CA . ASP A 1 99 ? 9.803 -8.462 -17.984 1.00 52.97 99 ASP A CA 1
ATOM 755 C C . ASP A 1 99 ? 9.002 -7.765 -16.873 1.00 52.97 99 ASP A C 1
ATOM 757 O O . ASP A 1 99 ? 8.346 -6.740 -17.093 1.00 52.97 99 ASP A O 1
ATOM 761 N N . GLY A 1 100 ? 9.042 -8.292 -15.651 1.00 64.94 100 GLY A N 1
ATOM 762 C CA . GLY A 1 100 ? 8.275 -7.762 -14.533 1.00 64.94 100 GLY A CA 1
ATOM 763 C C . GLY A 1 100 ? 9.036 -6.701 -13.752 1.00 64.94 100 GLY A C 1
ATOM 764 O O . GLY A 1 100 ? 9.772 -7.033 -12.826 1.00 64.94 100 GLY A O 1
ATOM 765 N N . CYS A 1 101 ? 8.797 -5.419 -14.031 1.00 72.88 101 CYS A N 1
ATOM 766 C CA . CYS A 1 101 ? 9.150 -4.385 -13.059 1.00 72.88 101 CYS A CA 1
ATOM 767 C C . CYS A 1 101 ? 8.454 -4.680 -11.737 1.00 72.88 101 CYS A C 1
ATOM 769 O O . CYS A 1 101 ? 7.227 -4.832 -11.699 1.00 72.88 101 CYS A O 1
ATOM 771 N N . SER A 1 102 ? 9.258 -4.785 -10.683 1.00 82.12 102 SER A N 1
ATOM 772 C CA . SER A 1 102 ? 8.766 -4.867 -9.316 1.00 82.12 102 SER A CA 1
ATOM 773 C C . SER A 1 102 ? 8.474 -3.460 -8.821 1.00 82.12 102 SER A C 1
ATOM 775 O O . SER A 1 102 ? 9.037 -2.481 -9.316 1.00 82.12 102 SER A O 1
ATOM 777 N N . TYR A 1 103 ? 7.595 -3.343 -7.837 1.00 86.81 103 TYR A N 1
ATOM 778 C CA . TYR A 1 103 ? 7.232 -2.051 -7.277 1.00 86.81 103 TYR A CA 1
ATOM 779 C C . TYR A 1 103 ? 7.354 -2.066 -5.759 1.00 86.81 103 TYR A C 1
ATOM 781 O O . TYR A 1 103 ? 6.999 -3.042 -5.099 1.00 86.81 103 TYR A O 1
ATOM 789 N N . ARG A 1 104 ? 7.830 -0.953 -5.207 1.00 92.44 104 ARG A N 1
ATOM 790 C CA . ARG A 1 104 ? 7.698 -0.618 -3.792 1.00 92.44 104 ARG A CA 1
ATOM 791 C C . ARG A 1 104 ? 6.643 0.463 -3.647 1.00 92.44 104 ARG A C 1
ATOM 793 O O . ARG A 1 104 ? 6.544 1.361 -4.473 1.00 92.44 104 ARG A O 1
ATOM 800 N N . TYR A 1 105 ? 5.878 0.392 -2.582 1.00 94.31 105 TYR A N 1
ATOM 801 C CA . TYR A 1 105 ? 4.843 1.336 -2.236 1.00 94.31 105 TYR A CA 1
ATOM 802 C C . TYR A 1 105 ? 5.214 2.009 -0.926 1.00 94.31 105 TYR A C 1
ATOM 804 O O . TYR A 1 105 ? 5.519 1.332 0.049 1.00 94.31 105 TYR A O 1
ATOM 812 N N . GLU A 1 106 ? 5.170 3.333 -0.910 1.00 96.44 106 GLU A N 1
ATOM 813 C CA . GLU A 1 106 ? 5.458 4.147 0.270 1.00 96.44 106 GLU A CA 1
ATOM 814 C C . GLU A 1 106 ? 4.350 5.184 0.407 1.00 96.44 106 GLU A C 1
ATOM 816 O O . GLU A 1 106 ? 4.136 5.972 -0.513 1.00 96.44 106 GLU A O 1
ATOM 821 N N . ALA A 1 107 ? 3.627 5.184 1.524 1.00 96.75 107 ALA A N 1
ATOM 822 C CA . ALA A 1 107 ? 2.502 6.077 1.765 1.00 96.75 107 ALA A CA 1
ATOM 823 C C . ALA A 1 107 ? 2.479 6.597 3.203 1.00 96.75 107 ALA A C 1
ATOM 825 O O . ALA A 1 107 ? 2.955 5.951 4.134 1.00 96.75 107 ALA A O 1
ATOM 826 N N . ALA A 1 108 ? 1.886 7.771 3.385 1.00 96.56 108 ALA A N 1
ATOM 827 C CA . ALA A 1 108 ? 1.629 8.363 4.688 1.00 96.56 108 ALA A CA 1
ATOM 828 C C . ALA A 1 108 ? 0.124 8.525 4.891 1.00 96.56 108 ALA A C 1
ATOM 830 O O . ALA A 1 108 ? -0.614 8.789 3.936 1.00 96.56 108 ALA A O 1
ATOM 831 N N . ARG A 1 109 ? -0.336 8.368 6.132 1.00 94.75 109 ARG A N 1
ATOM 832 C CA . ARG A 1 109 ? -1.723 8.610 6.509 1.00 94.75 109 ARG A CA 1
ATOM 833 C C . ARG A 1 109 ? -2.048 10.051 6.159 1.00 94.75 109 ARG A C 1
ATOM 835 O O . ARG A 1 109 ? -1.361 10.975 6.588 1.00 94.75 109 ARG A O 1
ATOM 842 N N . MET A 1 110 ? -3.088 10.239 5.362 1.00 90.44 110 MET A N 1
ATOM 843 C CA . MET A 1 110 ? -3.644 11.563 5.165 1.00 90.44 110 MET A CA 1
ATOM 844 C C . MET A 1 110 ? -4.291 11.937 6.489 1.00 90.44 110 MET A C 1
ATOM 846 O O . MET A 1 110 ? -5.254 11.291 6.909 1.00 90.44 110 MET A O 1
ATOM 850 N N . GLY A 1 111 ? -3.700 12.910 7.183 1.00 74.44 111 GLY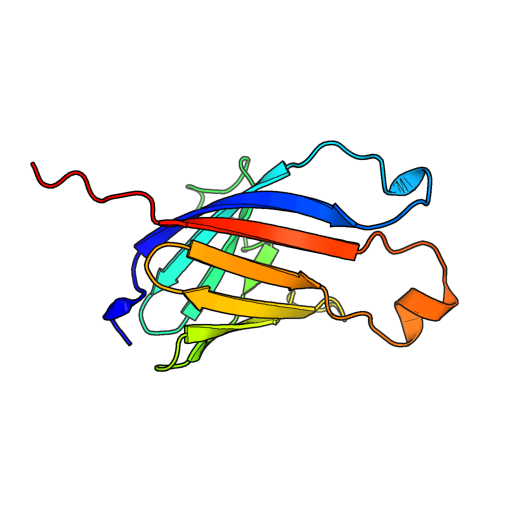 A N 1
ATOM 851 C CA . GLY A 1 111 ? -4.261 13.424 8.418 1.00 74.44 111 GLY A CA 1
ATOM 852 C C . GLY A 1 111 ? -5.723 13.776 8.183 1.00 74.44 111 GLY A C 1
ATOM 853 O O . GLY A 1 111 ? -6.047 14.531 7.265 1.00 74.44 111 GLY A O 1
ATOM 854 N N . GLY A 1 112 ? -6.609 13.229 9.015 1.00 53.47 112 GLY A N 1
ATOM 855 C CA . GLY A 1 112 ? -7.810 13.973 9.335 1.00 53.47 112 GLY A CA 1
ATOM 856 C C . GLY A 1 112 ? -7.304 15.241 9.996 1.00 53.47 112 GLY A C 1
ATOM 857 O O . GLY A 1 112 ? -6.863 15.185 11.142 1.00 53.47 112 GLY A O 1
ATOM 858 N N . GLY A 1 113 ? -7.284 16.349 9.255 1.00 34.97 113 GLY A N 1
ATOM 859 C CA . GLY A 1 113 ? -7.371 17.645 9.900 1.00 34.97 113 GLY A CA 1
ATOM 860 C C . GLY A 1 113 ? -8.561 17.542 10.842 1.00 34.97 113 GLY A C 1
ATOM 861 O O . GLY A 1 113 ? -9.697 17.368 10.401 1.00 34.97 113 GLY A O 1
ATOM 862 N N . ALA A 1 114 ? -8.273 17.475 12.137 1.00 35.66 114 ALA A N 1
ATOM 863 C CA . ALA A 1 114 ? -9.261 17.792 13.131 1.00 35.66 114 ALA A CA 1
ATOM 864 C C . ALA A 1 114 ? -9.609 19.260 12.893 1.00 35.66 114 ALA A C 1
ATOM 866 O O . ALA A 1 114 ? -8.711 20.099 12.969 1.00 35.66 114 ALA A O 1
ATOM 867 N N . SER A 1 115 ? -10.899 19.508 12.645 1.00 37.81 115 SER A N 1
ATOM 868 C CA . SER A 1 115 ? -11.579 20.815 12.565 1.00 37.81 115 SER A CA 1
ATOM 869 C C . SER A 1 115 ? -11.169 21.762 11.436 1.00 37.81 115 SER A C 1
ATOM 871 O O . SER A 1 115 ? -9.988 22.152 11.351 1.00 37.81 115 SER A O 1
#

Radius of gyration: 14.33 Å; chains: 1; bounding box: 35×38×34 Å

pLDDT: mean 80.62, std 16.44, range [34.97, 97.31]

Secondary structure (DSSP, 8-state):
-GGG-EEEEEEEEEE-SSGGG-PPPEEEEEEEETTEEEEEEGGGSS-SSSPPSEEEEE-TT-EEEEE-TTSS-EEEEEEETTEEEEEEEPPHHHHHHS---EEEEEEEE------

Sequence (115 aa):
MARFNGLYQGQQIPVGTAANCRKEPHTVWFRIRDGLVELRTSRHRHSAVQRPVMTGTVTPHGEIALDRDGSERRAAGRIAGDRLSAAEIPTVNAAQTGDGCSYRYEAARMGGGAS